Protein AF-A0A1X4I4S6-F1 (afdb_monomer)

Foldseek 3Di:
DAEADVVGKFFDDQFKKKKKWKFADDPPQFDKWKWKAFAFPVRHHPDPLRIDTDVNQARPQRQKGWPAKDADPNRMIMTMMMHNNNSPDPRGFKIWMKMFTPPAFCVSTHQTKMWMADPVRHTDYMYTDPPTDRHRMDTRWMWGDDPNTTMID

Mean predicted aligned error: 2.84 Å

Structure (mmCIF, N/CA/C/O backbone):
data_AF-A0A1X4I4S6-F1
#
_entry.id   AF-A0A1X4I4S6-F1
#
loop_
_atom_site.group_PDB
_atom_site.id
_atom_site.type_symbol
_atom_site.label_atom_id
_atom_site.label_alt_id
_atom_site.label_comp_id
_atom_site.label_asym_id
_atom_site.label_entity_id
_atom_site.label_seq_id
_atom_site.pdbx_PDB_ins_code
_atom_site.Cartn_x
_atom_site.Cartn_y
_atom_site.Cartn_z
_atom_site.occupancy
_atom_site.B_iso_or_equiv
_atom_site.auth_seq_id
_atom_site.auth_comp_id
_atom_site.auth_asym_id
_atom_site.auth_atom_id
_atom_site.pdbx_PDB_model_num
ATOM 1 N N . MET A 1 1 ? 14.823 -0.428 10.398 1.00 79.19 1 MET A N 1
ATOM 2 C CA . MET A 1 1 ? 13.892 -1.011 9.413 1.00 79.19 1 MET A CA 1
ATOM 3 C C . MET A 1 1 ? 13.875 -2.513 9.599 1.00 79.19 1 MET A C 1
ATOM 5 O O . MET A 1 1 ? 14.940 -3.115 9.535 1.00 79.19 1 MET A O 1
ATOM 9 N N . THR A 1 2 ? 12.714 -3.107 9.859 1.00 89.19 2 THR A N 1
ATOM 10 C CA . THR A 1 2 ? 12.593 -4.567 9.962 1.00 89.19 2 THR A CA 1
ATOM 11 C C . THR A 1 2 ? 12.361 -5.155 8.576 1.00 89.19 2 THR A C 1
ATOM 13 O O . THR A 1 2 ? 11.378 -4.798 7.932 1.00 89.19 2 THR A O 1
ATOM 16 N N . GLN A 1 3 ? 13.233 -6.054 8.118 1.00 91.50 3 GLN A N 1
ATOM 17 C CA . GLN A 1 3 ? 12.969 -6.829 6.906 1.00 91.50 3 GLN A CA 1
ATOM 18 C C . GLN A 1 3 ? 12.032 -7.985 7.233 1.00 91.50 3 GLN A C 1
ATOM 20 O O . GLN A 1 3 ? 12.300 -8.785 8.131 1.00 91.50 3 GLN A O 1
ATOM 25 N N . MET A 1 4 ? 10.920 -8.052 6.515 1.00 94.81 4 MET A N 1
ATOM 26 C CA . MET A 1 4 ? 9.934 -9.111 6.660 1.00 94.81 4 MET A CA 1
ATOM 27 C C . MET A 1 4 ? 10.223 -10.254 5.687 1.00 94.81 4 MET A C 1
ATOM 29 O O . MET A 1 4 ? 10.889 -10.087 4.668 1.00 94.81 4 MET A O 1
ATOM 33 N N . THR A 1 5 ? 9.704 -11.431 6.013 1.00 90.50 5 THR A N 1
ATOM 34 C CA . THR A 1 5 ? 9.629 -12.582 5.111 1.00 90.50 5 THR A CA 1
ATOM 35 C C . THR A 1 5 ? 8.172 -12.822 4.732 1.00 90.50 5 THR A C 1
ATOM 37 O O . THR A 1 5 ? 7.263 -12.359 5.425 1.00 90.50 5 THR A O 1
ATOM 40 N N . LYS A 1 6 ? 7.930 -13.555 3.641 1.00 88.00 6 LYS A N 1
ATOM 41 C CA . LYS A 1 6 ? 6.573 -13.855 3.169 1.00 88.00 6 LYS A CA 1
ATOM 42 C C . LYS A 1 6 ? 5.740 -14.499 4.286 1.00 88.00 6 LYS A C 1
ATOM 44 O O . LYS A 1 6 ? 6.139 -15.512 4.856 1.00 88.00 6 LYS A O 1
ATOM 49 N N . 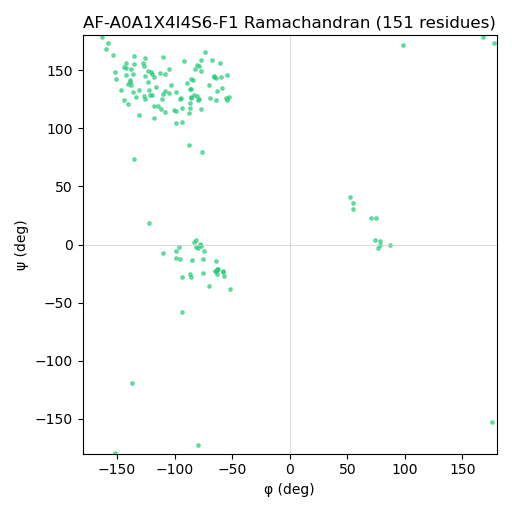GLY A 1 7 ? 4.587 -13.903 4.599 1.00 88.62 7 GLY A N 1
ATOM 50 C CA . GLY A 1 7 ? 3.700 -14.348 5.684 1.00 88.62 7 GLY A CA 1
ATOM 51 C C . GLY A 1 7 ? 4.145 -13.946 7.099 1.00 88.62 7 GLY A C 1
ATOM 52 O O . GLY A 1 7 ? 3.492 -14.324 8.078 1.00 88.62 7 GLY A O 1
ATOM 53 N N . GLY A 1 8 ? 5.235 -13.183 7.225 1.00 90.81 8 GLY A N 1
ATOM 54 C CA . GLY A 1 8 ? 5.689 -12.585 8.475 1.00 90.81 8 GLY A CA 1
ATOM 55 C C . GLY A 1 8 ? 4.650 -11.630 9.061 1.00 90.81 8 GLY A C 1
ATOM 56 O O . GLY A 1 8 ? 3.788 -11.116 8.368 1.00 90.81 8 GLY A O 1
ATOM 57 N N . ASN A 1 9 ? 4.696 -11.408 10.372 1.00 94.06 9 ASN A N 1
ATOM 58 C CA . ASN A 1 9 ? 3.762 -10.516 11.056 1.00 94.06 9 ASN A CA 1
ATOM 59 C C . ASN A 1 9 ? 4.539 -9.597 11.991 1.00 94.06 9 ASN A C 1
ATOM 61 O O . ASN A 1 9 ? 5.257 -10.085 12.864 1.00 94.06 9 ASN A O 1
ATOM 65 N N . LEU A 1 10 ? 4.330 -8.292 11.871 1.00 95.75 10 LEU A N 1
ATOM 66 C CA . LEU A 1 10 ? 5.042 -7.278 12.640 1.00 95.75 10 LEU A CA 1
ATOM 67 C C . LEU A 1 10 ? 4.038 -6.368 13.364 1.00 95.75 10 LEU A C 1
ATOM 69 O O . LEU A 1 10 ? 3.158 -5.812 12.711 1.00 95.75 10 LEU A O 1
ATOM 73 N N . PRO A 1 11 ? 4.115 -6.199 14.696 1.00 96.44 11 PRO A N 1
ATOM 74 C CA . PRO A 1 11 ? 3.384 -5.131 15.373 1.00 96.44 11 PRO A CA 1
ATOM 75 C C . PRO A 1 11 ? 3.799 -3.763 14.823 1.00 96.44 11 PRO A C 1
ATOM 77 O O . PRO A 1 11 ? 4.990 -3.497 14.679 1.00 96.44 11 PRO A O 1
ATOM 80 N N . VAL A 1 12 ? 2.829 -2.894 14.553 1.00 97.00 12 VAL A N 1
ATOM 81 C CA . VAL A 1 12 ? 3.080 -1.517 14.106 1.00 97.00 12 VAL A CA 1
ATOM 82 C C . VAL A 1 12 ? 2.399 -0.529 15.052 1.00 97.00 12 VAL A C 1
ATOM 84 O O . VAL A 1 12 ? 1.379 -0.871 15.661 1.00 97.00 12 VAL A O 1
ATOM 87 N N . PRO A 1 13 ? 2.951 0.683 15.228 1.00 95.38 13 PRO A N 1
ATOM 88 C CA . PRO A 1 13 ? 2.328 1.683 16.082 1.00 95.38 13 PRO A CA 1
ATOM 89 C C . PRO A 1 13 ? 0.963 2.106 15.526 1.00 95.38 13 PRO A C 1
ATOM 91 O O . PRO A 1 13 ? 0.782 2.247 14.318 1.00 95.38 13 PRO A O 1
ATOM 94 N N . ALA A 1 14 ? 0.006 2.347 16.423 1.00 96.06 14 ALA A N 1
ATOM 95 C CA . ALA A 1 14 ? -1.266 2.978 16.087 1.00 96.06 14 ALA A CA 1
ATOM 96 C C . ALA A 1 14 ? -1.037 4.487 15.908 1.00 96.06 14 ALA A C 1
ATOM 98 O O . ALA A 1 14 ? -1.235 5.268 16.833 1.00 96.06 14 ALA A O 1
ATOM 99 N N . THR A 1 15 ? -0.519 4.872 14.748 1.00 97.31 15 THR A N 1
ATOM 100 C CA . THR A 1 15 ? -0.198 6.253 14.369 1.00 97.31 15 THR A CA 1
ATOM 101 C C . THR A 1 15 ? -0.307 6.391 12.851 1.00 97.31 15 THR A C 1
ATOM 103 O O . THR A 1 15 ? -0.615 5.420 12.154 1.00 97.31 15 THR A O 1
ATOM 106 N N . ALA A 1 16 ? -0.040 7.586 12.341 1.00 98.31 16 ALA A N 1
ATOM 107 C CA . ALA A 1 16 ? 0.153 7.808 10.923 1.00 98.31 16 ALA A CA 1
ATOM 108 C C . ALA A 1 16 ? 1.374 7.054 10.386 1.00 98.31 16 ALA A C 1
ATOM 110 O O . ALA A 1 16 ? 2.467 7.137 10.943 1.00 98.31 16 ALA A O 1
ATOM 111 N N . LEU A 1 17 ? 1.188 6.356 9.273 1.00 98.62 17 LEU A N 1
ATOM 112 C CA . LEU A 1 17 ? 2.226 5.666 8.527 1.00 98.62 17 LEU A CA 1
ATOM 113 C C . LEU A 1 17 ? 2.196 6.120 7.072 1.00 98.62 17 LEU A C 1
ATOM 115 O O . LEU A 1 17 ? 1.133 6.344 6.490 1.00 98.62 17 LEU A O 1
ATOM 119 N N . GLN A 1 18 ? 3.380 6.203 6.480 1.00 98.56 18 GLN A N 1
ATOM 120 C CA . GLN A 1 18 ? 3.551 6.276 5.039 1.00 98.56 18 GLN A CA 1
ATOM 121 C C . GLN A 1 18 ? 3.903 4.887 4.523 1.00 98.56 18 GLN A C 1
ATOM 123 O O . GLN A 1 18 ? 4.783 4.214 5.064 1.00 98.56 18 GLN A O 1
ATOM 128 N N . VAL A 1 19 ? 3.202 4.455 3.483 1.00 98.62 19 VAL A N 1
ATOM 129 C CA . VAL A 1 19 ? 3.439 3.176 2.819 1.00 98.62 19 VAL A CA 1
ATOM 130 C C . VAL A 1 19 ? 3.805 3.458 1.377 1.00 98.62 19 VAL A C 1
ATOM 132 O O . VAL A 1 19 ? 3.093 4.194 0.706 1.00 98.62 19 VAL A O 1
ATOM 135 N N . ALA A 1 20 ? 4.904 2.891 0.903 1.00 98.25 20 ALA A N 1
ATOM 136 C CA . ALA A 1 20 ? 5.350 3.033 -0.473 1.00 98.25 20 ALA A CA 1
ATOM 137 C C . ALA A 1 20 ? 5.466 1.654 -1.113 1.00 98.25 20 ALA A C 1
ATOM 139 O O . ALA A 1 20 ? 6.090 0.769 -0.525 1.00 98.25 20 ALA A O 1
ATOM 140 N N . VAL A 1 21 ? 4.936 1.482 -2.321 1.00 98.38 21 VAL A N 1
ATOM 141 C CA . VAL A 1 21 ? 5.406 0.414 -3.213 1.00 98.38 21 VAL A CA 1
ATOM 142 C C . VAL A 1 21 ? 6.454 1.024 -4.124 1.00 98.38 21 VAL A C 1
ATOM 144 O O . VAL A 1 21 ? 6.207 2.051 -4.748 1.00 98.38 21 VAL A O 1
ATOM 147 N N . THR A 1 22 ? 7.635 0.418 -4.163 1.00 98.06 22 THR A N 1
ATOM 148 C CA . THR A 1 22 ? 8.792 0.897 -4.926 1.00 98.06 22 THR A CA 1
ATOM 149 C C . THR A 1 22 ? 9.217 -0.149 -5.942 1.00 98.06 22 THR A C 1
ATOM 151 O O . THR A 1 22 ? 9.116 -1.344 -5.663 1.00 98.06 22 THR A O 1
ATOM 154 N N . TRP A 1 23 ? 9.719 0.290 -7.091 1.00 98.00 23 TRP A N 1
ATOM 155 C CA . TRP A 1 23 ? 10.243 -0.587 -8.135 1.00 98.00 23 TRP A CA 1
ATOM 156 C C . TRP A 1 23 ? 11.295 0.132 -8.975 1.00 98.00 23 TRP A C 1
ATOM 158 O O . TRP A 1 23 ? 11.389 1.361 -8.981 1.00 98.00 23 TRP A O 1
ATOM 168 N N . ARG A 1 24 ? 12.101 -0.625 -9.720 1.00 97.62 24 ARG A N 1
ATOM 169 C CA . ARG A 1 24 ? 13.051 -0.043 -10.669 1.00 97.62 24 ARG A CA 1
ATOM 170 C C . ARG A 1 24 ? 12.355 0.194 -12.009 1.00 97.62 24 ARG A C 1
ATOM 172 O O . ARG A 1 24 ? 11.942 -0.751 -12.669 1.00 97.62 24 ARG A O 1
ATOM 179 N N . GLN A 1 25 ? 12.264 1.453 -12.432 1.00 95.56 25 GLN A N 1
ATOM 180 C CA . GLN A 1 25 ? 11.688 1.817 -13.730 1.00 95.56 25 GLN A CA 1
ATOM 181 C 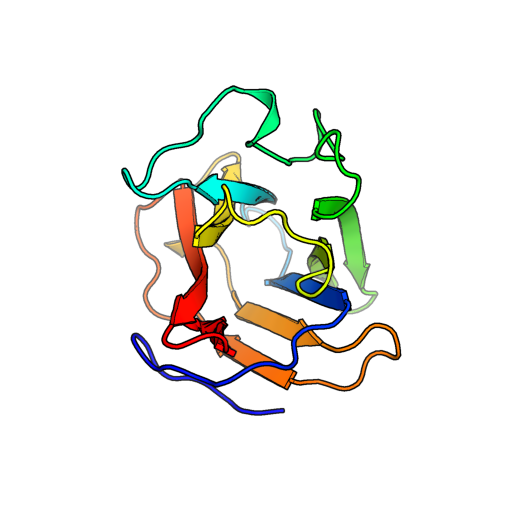C . GLN A 1 25 ? 12.689 1.622 -14.874 1.00 95.56 25 GLN A C 1
ATOM 183 O O . GLN A 1 25 ? 13.904 1.708 -14.687 1.00 95.56 25 GLN A O 1
ATOM 188 N N . GLY A 1 26 ? 12.179 1.411 -16.084 1.00 94.31 26 GLY A N 1
ATOM 189 C CA . GLY A 1 26 ? 12.987 1.290 -17.291 1.00 94.31 26 GLY A CA 1
ATOM 190 C C . GLY A 1 26 ? 12.132 0.995 -18.524 1.00 94.31 26 GLY A C 1
ATOM 191 O O . GLY A 1 26 ? 10.927 0.778 -18.397 1.00 94.31 26 GLY A O 1
ATOM 192 N N . PRO A 1 27 ? 12.730 0.985 -19.727 1.00 94.12 27 PRO A N 1
ATOM 193 C CA . PRO A 1 27 ? 12.014 0.641 -20.950 1.00 94.12 27 PRO A CA 1
ATOM 194 C C . PRO A 1 27 ? 11.342 -0.733 -20.843 1.00 94.12 27 PRO A C 1
ATOM 196 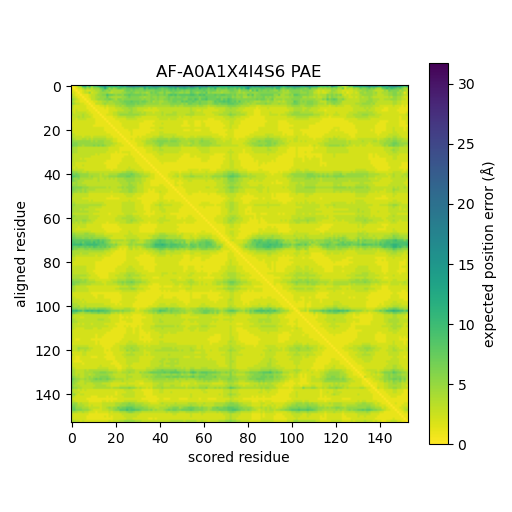O O . PRO A 1 27 ? 12.003 -1.721 -20.529 1.00 94.12 27 PRO A O 1
ATOM 199 N N . GLY A 1 28 ? 10.036 -0.789 -21.110 1.00 94.00 28 GLY A N 1
ATOM 200 C CA . GLY A 1 28 ? 9.254 -2.030 -21.070 1.00 94.00 28 GLY A CA 1
ATOM 201 C C . GLY A 1 28 ? 8.939 -2.563 -19.668 1.00 94.00 28 GLY A C 1
ATOM 202 O O . GLY A 1 28 ? 8.349 -3.636 -19.569 1.00 94.00 28 GLY A O 1
ATOM 203 N N . VAL A 1 29 ? 9.309 -1.844 -18.601 1.00 96.88 29 VAL A N 1
ATOM 204 C CA . VAL A 1 29 ? 8.863 -2.163 -17.240 1.00 96.88 29 VAL A CA 1
ATOM 205 C C . VAL A 1 29 ? 7.432 -1.642 -17.065 1.00 96.88 29 VAL A C 1
ATOM 207 O O . VAL A 1 29 ? 7.218 -0.450 -17.299 1.00 96.88 29 VAL A O 1
ATOM 210 N N . PRO A 1 30 ? 6.471 -2.492 -16.657 1.00 96.81 30 PRO A N 1
ATOM 211 C CA . PRO A 1 30 ? 5.107 -2.067 -16.356 1.00 96.81 30 PRO A CA 1
ATOM 212 C C . PRO A 1 30 ? 5.062 -0.945 -15.320 1.00 96.81 30 PRO A C 1
ATOM 214 O O . PRO A 1 30 ? 5.875 -0.909 -14.389 1.00 96.81 30 PRO A O 1
ATOM 217 N N . ASP A 1 31 ? 4.095 -0.046 -15.466 1.00 95.88 31 ASP A N 1
ATOM 218 C CA . ASP A 1 31 ? 3.820 0.932 -14.420 1.00 95.88 31 ASP A CA 1
ATOM 219 C C . ASP A 1 31 ? 3.041 0.269 -13.276 1.00 95.88 31 ASP A C 1
ATOM 221 O O . ASP A 1 31 ? 2.298 -0.684 -13.503 1.00 95.88 31 ASP A O 1
ATOM 225 N N . VAL A 1 32 ? 3.232 0.740 -12.044 1.00 97.75 32 VAL A N 1
ATOM 226 C CA . VAL A 1 32 ? 2.615 0.152 -10.844 1.00 97.75 32 VAL A CA 1
ATOM 227 C C . VAL A 1 32 ? 1.712 1.179 -10.179 1.00 97.75 32 VAL A C 1
ATOM 229 O O . VAL A 1 32 ? 2.193 2.228 -9.757 1.00 97.75 32 VAL A O 1
ATOM 232 N N . ASP A 1 33 ? 0.419 0.879 -10.071 1.00 98.00 33 ASP A N 1
ATOM 233 C CA . ASP A 1 33 ? -0.592 1.740 -9.446 1.00 98.00 33 ASP A CA 1
ATOM 234 C C . ASP A 1 33 ? -1.046 1.166 -8.110 1.00 98.00 33 ASP A C 1
ATOM 236 O O . ASP A 1 33 ? -1.674 0.106 -8.059 1.00 98.00 33 ASP A O 1
ATOM 240 N N . VAL A 1 34 ? -0.746 1.868 -7.019 1.00 98.50 34 VAL A N 1
ATOM 241 C CA . VAL A 1 34 ? -1.072 1.430 -5.662 1.00 98.50 34 VAL A CA 1
ATOM 242 C C . VAL A 1 34 ? -2.488 1.845 -5.283 1.00 98.50 34 VAL A C 1
ATOM 244 O O . VAL A 1 34 ? -2.966 2.941 -5.577 1.00 98.50 34 VAL A O 1
ATOM 247 N N . SER A 1 35 ? -3.156 0.958 -4.559 1.00 98.62 35 SER A N 1
ATOM 248 C CA . SER A 1 35 ? -4.461 1.177 -3.958 1.00 98.62 35 SER A CA 1
ATOM 249 C C . SER A 1 35 ? -4.494 0.662 -2.521 1.00 98.62 35 SER A C 1
ATOM 251 O O . SER A 1 35 ? -3.738 -0.231 -2.127 1.00 98.62 35 SER A O 1
ATOM 253 N N . ALA A 1 36 ? -5.397 1.229 -1.730 1.00 98.75 36 ALA A N 1
ATOM 254 C CA . ALA A 1 36 ? -5.760 0.728 -0.420 1.00 98.75 36 ALA A CA 1
ATOM 255 C C . ALA A 1 36 ? -7.224 0.287 -0.408 1.00 98.75 36 ALA A C 1
ATOM 257 O O . ALA A 1 36 ? -8.094 1.012 -0.888 1.00 98.75 36 ALA A O 1
ATOM 258 N N . LEU A 1 37 ? -7.496 -0.880 0.176 1.00 98.69 37 LEU A N 1
ATOM 259 C CA . LEU A 1 37 ? -8.852 -1.371 0.409 1.00 98.69 37 LEU A CA 1
ATOM 260 C C . LEU A 1 37 ? -9.109 -1.433 1.911 1.00 98.69 37 LEU A C 1
ATOM 262 O O . LEU A 1 37 ? -8.433 -2.172 2.630 1.00 98.69 37 LEU A O 1
ATOM 266 N N . LEU A 1 38 ? -10.097 -0.681 2.385 1.00 98.62 38 LEU A N 1
ATOM 267 C CA . LEU A 1 38 ? -10.549 -0.719 3.769 1.00 98.62 38 LEU A CA 1
ATOM 268 C C . LEU A 1 38 ? -11.615 -1.812 3.893 1.00 98.62 38 LEU A C 1
ATOM 270 O O . LEU A 1 38 ? -12.688 -1.733 3.303 1.00 98.62 38 LEU A O 1
ATOM 274 N N . LEU A 1 39 ? -11.306 -2.871 4.634 1.00 98.25 39 LEU A N 1
ATOM 275 C CA . LEU A 1 39 ? -12.159 -4.048 4.753 1.00 98.25 39 LEU A CA 1
ATOM 276 C C . LEU A 1 39 ? -12.801 -4.110 6.137 1.00 98.25 39 LEU A C 1
ATOM 278 O O . LEU A 1 39 ? -12.121 -4.010 7.163 1.00 98.25 39 LEU A O 1
ATOM 282 N N . GLY A 1 40 ? -14.113 -4.336 6.157 1.00 96.19 40 GLY A N 1
ATOM 283 C CA . GLY A 1 40 ? -14.838 -4.662 7.383 1.00 96.19 40 GLY A CA 1
ATOM 284 C C . GLY A 1 40 ? -14.677 -6.131 7.789 1.00 96.19 40 GLY A C 1
ATOM 285 O O . GLY A 1 40 ? -13.961 -6.908 7.150 1.00 96.19 40 GLY A O 1
ATOM 286 N N . ALA A 1 41 ? -15.428 -6.545 8.809 1.00 92.94 41 ALA A N 1
ATOM 287 C CA . ALA A 1 41 ? -15.374 -7.894 9.386 1.00 92.94 41 ALA A CA 1
ATOM 288 C C . ALA A 1 41 ? -15.652 -9.041 8.400 1.00 92.94 41 ALA A C 1
ATOM 290 O O . ALA A 1 41 ? -15.213 -10.172 8.609 1.00 92.94 41 ALA A O 1
ATOM 291 N N . THR A 1 42 ? -16.359 -8.767 7.303 1.00 94.31 42 THR A N 1
ATOM 292 C CA . THR A 1 42 ? -16.650 -9.752 6.250 1.00 94.31 42 THR A CA 1
ATOM 293 C C . THR A 1 42 ? -15.495 -9.943 5.262 1.00 94.31 42 THR A C 1
ATOM 295 O O . THR A 1 42 ? -15.613 -10.756 4.345 1.00 94.31 42 THR A O 1
ATOM 298 N N . GLY A 1 43 ? -14.391 -9.200 5.413 1.00 95.00 43 GLY A N 1
ATOM 299 C CA . GLY A 1 43 ? -13.271 -9.206 4.470 1.00 95.00 43 GLY A CA 1
ATOM 300 C C . GLY A 1 43 ? -13.598 -8.530 3.137 1.00 95.00 43 GLY A C 1
ATOM 301 O O . GLY A 1 43 ? -12.972 -8.838 2.127 1.00 95.00 43 GLY A O 1
ATOM 302 N N . ARG A 1 44 ? -14.599 -7.643 3.114 1.00 95.94 44 ARG A N 1
ATOM 303 C CA . ARG A 1 44 ? -15.028 -6.884 1.933 1.00 95.94 44 ARG A CA 1
ATOM 304 C C . ARG A 1 44 ? -15.050 -5.391 2.238 1.00 95.94 44 ARG A C 1
ATOM 306 O O . ARG A 1 44 ? -15.253 -4.998 3.389 1.00 95.94 44 ARG A O 1
ATOM 313 N N . VAL A 1 45 ? -14.883 -4.592 1.188 1.00 96.75 45 VAL A N 1
ATOM 314 C CA . VAL A 1 45 ? -15.214 -3.163 1.211 1.00 96.75 45 VAL A CA 1
ATOM 315 C C . VAL A 1 45 ? -16.702 -2.994 1.521 1.00 96.75 45 VAL A C 1
ATOM 317 O O . VAL A 1 45 ? -17.522 -3.826 1.119 1.00 96.75 45 VAL A O 1
ATOM 320 N N . ARG A 1 46 ? -17.059 -1.949 2.268 1.00 95.44 46 ARG A N 1
ATOM 321 C CA . ARG A 1 46 ? -18.454 -1.669 2.654 1.00 95.44 46 ARG A CA 1
ATOM 322 C C . ARG A 1 46 ? -19.174 -0.857 1.574 1.00 95.44 46 ARG A C 1
ATOM 324 O O . ARG A 1 46 ? -20.384 -0.987 1.415 1.00 95.44 46 ARG A O 1
ATOM 331 N N . SER A 1 47 ? -18.414 -0.062 0.826 1.00 95.69 47 SER A N 1
ATOM 332 C CA . SER A 1 47 ? -18.830 0.738 -0.329 1.00 95.69 47 SER A CA 1
ATOM 333 C C . SER A 1 47 ? -17.612 1.083 -1.186 1.00 95.69 47 SER A C 1
ATOM 335 O O . SER A 1 47 ? -16.479 0.950 -0.731 1.00 95.69 47 SER A O 1
ATOM 337 N N . ASP A 1 48 ? -17.829 1.595 -2.398 1.00 96.38 48 ASP A N 1
ATOM 338 C CA . ASP A 1 48 ? -16.744 2.015 -3.303 1.00 96.38 48 ASP A CA 1
ATOM 339 C C . ASP A 1 48 ? -15.832 3.091 -2.690 1.00 96.38 48 ASP A C 1
ATOM 341 O O . ASP A 1 48 ? -14.670 3.222 -3.061 1.00 96.38 48 ASP A O 1
ATOM 345 N N . THR A 1 49 ? -16.328 3.838 -1.700 1.00 96.06 49 THR A N 1
ATOM 346 C CA . THR A 1 49 ? -15.541 4.816 -0.935 1.00 96.06 49 THR A CA 1
ATOM 347 C C . THR A 1 49 ? -14.396 4.191 -0.135 1.00 96.06 49 THR A C 1
ATOM 349 O O . THR A 1 49 ? -13.420 4.880 0.139 1.00 96.06 49 THR A O 1
ATOM 352 N N . ASP A 1 50 ? -14.501 2.907 0.230 1.00 98.12 50 ASP A N 1
ATOM 353 C CA . ASP A 1 50 ? -13.464 2.146 0.947 1.00 98.12 50 ASP A CA 1
ATOM 354 C C . ASP A 1 50 ? -12.305 1.706 0.032 1.00 98.12 50 ASP A C 1
ATOM 356 O O . ASP A 1 50 ? -11.355 1.073 0.497 1.00 98.12 50 ASP A O 1
ATOM 360 N N . LEU A 1 51 ? -12.366 2.029 -1.261 1.00 98.38 51 LEU A N 1
ATOM 361 C CA . LEU A 1 51 ? -11.270 1.859 -2.205 1.00 98.38 51 LEU A CA 1
ATOM 362 C C . LEU A 1 51 ? -10.574 3.209 -2.427 1.00 98.38 51 LEU A C 1
ATOM 364 O O . LEU A 1 51 ? -11.159 4.142 -2.970 1.00 98.38 51 LEU A O 1
ATOM 368 N N . VAL A 1 52 ? -9.309 3.318 -2.029 1.00 98.75 52 VAL A N 1
ATOM 369 C CA . VAL A 1 52 ? -8.495 4.532 -2.190 1.00 98.75 52 VAL A CA 1
ATOM 370 C C . VAL A 1 52 ? -7.402 4.280 -3.217 1.00 98.75 52 VAL A C 1
ATOM 372 O O . VAL A 1 52 ? -6.632 3.336 -3.079 1.00 98.75 52 VAL A O 1
ATOM 375 N N . PHE A 1 53 ? -7.331 5.114 -4.248 1.00 98.38 53 PHE A N 1
ATOM 376 C CA . PHE A 1 53 ? -6.400 4.991 -5.377 1.00 98.38 53 PHE A CA 1
ATOM 377 C C . PHE A 1 53 ? -6.317 6.331 -6.119 1.00 98.38 53 PHE A C 1
ATOM 379 O O . PHE A 1 53 ? -7.011 7.274 -5.751 1.00 98.38 53 PHE A O 1
ATOM 386 N N . TYR A 1 54 ? -5.507 6.444 -7.170 1.00 97.12 54 TYR A N 1
ATOM 387 C CA . TYR A 1 54 ? -5.226 7.729 -7.829 1.00 97.12 54 TYR A CA 1
ATOM 388 C C . TYR A 1 54 ? -6.475 8.549 -8.246 1.00 97.12 54 TYR A C 1
ATOM 390 O O . TYR A 1 54 ? -6.481 9.768 -8.084 1.00 97.12 54 TYR A O 1
ATOM 398 N N . ASN A 1 55 ? -7.554 7.910 -8.724 1.00 97.12 55 ASN A N 1
ATOM 399 C CA . ASN A 1 55 ? -8.802 8.596 -9.115 1.00 97.12 55 ASN A CA 1
ATOM 400 C C . ASN A 1 55 ? -9.767 8.854 -7.945 1.00 97.12 55 ASN A C 1
ATOM 402 O O . ASN A 1 55 ? -10.712 9.629 -8.085 1.00 97.12 55 ASN A O 1
ATOM 406 N N . GLN A 1 56 ? -9.536 8.224 -6.795 1.00 98.06 56 GLN A N 1
ATOM 407 C CA . GLN A 1 56 ? -10.262 8.462 -5.551 1.00 98.06 56 GLN A CA 1
ATOM 408 C C . GLN A 1 56 ? -9.244 8.545 -4.405 1.00 98.06 56 GLN A C 1
ATO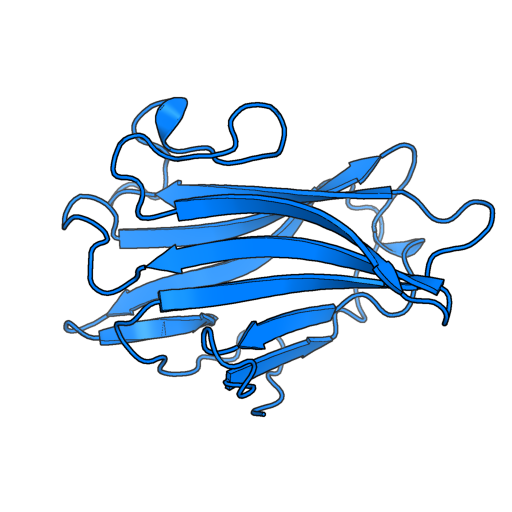M 410 O O . GLN A 1 56 ? -9.093 7.603 -3.622 1.00 98.06 56 GLN A O 1
ATOM 415 N N . PRO A 1 57 ? -8.481 9.651 -4.324 1.00 98.19 57 PRO A N 1
ATOM 416 C CA . PRO A 1 57 ? -7.231 9.686 -3.570 1.00 98.19 57 PRO A CA 1
ATOM 417 C C . PRO A 1 57 ? -7.419 9.812 -2.057 1.00 98.19 57 PRO A C 1
ATOM 419 O O . PRO A 1 57 ? -6.439 9.882 -1.322 1.00 98.19 57 PRO A O 1
ATOM 422 N N . ALA A 1 58 ? -8.650 9.863 -1.553 1.00 98.31 58 ALA A N 1
ATOM 423 C CA . ALA A 1 58 ? -8.910 9.948 -0.126 1.00 98.31 58 ALA A CA 1
ATOM 424 C C . ALA A 1 58 ? -10.188 9.202 0.247 1.00 98.31 58 ALA A C 1
ATOM 426 O O . ALA A 1 58 ? -11.237 9.400 -0.366 1.00 98.31 58 ALA A O 1
ATOM 427 N N . HIS A 1 59 ? -10.100 8.400 1.305 1.00 98.38 59 HIS A N 1
ATOM 428 C CA . HIS A 1 59 ? -11.276 7.894 1.997 1.00 98.38 59 HIS A CA 1
ATOM 429 C C . HIS A 1 59 ? -12.020 9.071 2.668 1.00 98.38 59 HIS A C 1
ATOM 431 O O . HIS A 1 59 ? -11.353 9.980 3.176 1.00 98.38 59 HIS A O 1
ATOM 437 N N . PRO A 1 60 ? -13.367 9.076 2.751 1.00 97.06 60 PRO A N 1
ATOM 438 C CA . PRO A 1 60 ? -14.129 10.184 3.340 1.00 97.06 60 PRO A CA 1
ATOM 439 C C . PRO A 1 60 ? -13.765 10.543 4.787 1.00 97.06 60 PRO A C 1
ATOM 441 O O . PRO A 1 60 ? -13.916 11.694 5.185 1.00 97.06 60 PRO A O 1
ATOM 444 N N . SER A 1 61 ? -13.266 9.588 5.581 1.00 96.31 61 SER A N 1
ATOM 445 C CA . SER A 1 61 ? -12.788 9.869 6.947 1.00 96.31 61 SER A CA 1
ATOM 446 C C . SER A 1 61 ? -11.429 10.581 6.992 1.00 96.31 61 SER A C 1
ATOM 448 O O . SER A 1 61 ? -11.016 11.040 8.053 1.00 96.31 61 SER A O 1
ATOM 450 N N . GLY A 1 62 ? -10.708 10.655 5.868 1.00 96.75 62 GLY A N 1
ATOM 451 C CA . GLY A 1 62 ? -9.366 11.232 5.767 1.00 96.75 62 GLY A CA 1
ATOM 452 C C . GLY A 1 62 ? -8.237 10.347 6.307 1.00 96.75 62 GLY A C 1
ATOM 453 O O . GLY A 1 62 ? -7.071 10.718 6.178 1.00 96.75 62 GLY A O 1
ATOM 454 N N . THR A 1 63 ? -8.553 9.179 6.876 1.00 97.50 63 THR A N 1
ATOM 455 C CA . THR A 1 63 ? -7.571 8.295 7.530 1.00 97.50 63 THR A CA 1
ATOM 456 C C . THR A 1 63 ? -6.702 7.530 6.544 1.00 97.50 63 THR A C 1
ATOM 458 O O . THR A 1 63 ? -5.583 7.167 6.885 1.00 97.50 63 THR A O 1
ATOM 461 N N . VAL A 1 64 ? -7.180 7.308 5.319 1.00 98.62 64 VAL A N 1
ATOM 462 C CA . VAL A 1 64 ? -6.419 6.662 4.247 1.00 98.62 64 VAL A CA 1
ATOM 463 C C . VAL A 1 64 ? -6.426 7.553 3.017 1.00 98.62 64 VAL A C 1
ATOM 465 O O . VAL A 1 64 ? -7.487 8.005 2.575 1.00 98.62 64 VAL A O 1
ATOM 468 N N . ARG A 1 65 ? -5.240 7.828 2.472 1.00 98.81 65 ARG A N 1
ATOM 469 C CA . ARG A 1 65 ? -5.058 8.683 1.295 1.00 98.81 65 ARG A CA 1
ATOM 470 C C . ARG A 1 65 ? -4.015 8.097 0.355 1.00 98.81 65 ARG A C 1
ATOM 472 O O . ARG A 1 65 ? -2.992 7.602 0.810 1.00 98.81 65 ARG A O 1
ATOM 479 N N . HIS A 1 66 ? -4.250 8.216 -0.942 1.00 98.75 66 HIS A N 1
ATOM 480 C CA . HIS A 1 66 ? -3.238 8.064 -1.979 1.00 98.75 66 HIS A CA 1
ATOM 481 C C . HIS A 1 66 ? -2.494 9.394 -2.117 1.00 98.75 66 HIS A C 1
ATOM 483 O O . HIS A 1 66 ? -3.115 10.457 -2.181 1.00 98.75 66 HIS A O 1
ATOM 489 N N . LEU A 1 67 ? -1.167 9.351 -2.060 1.00 98.38 67 LEU A N 1
ATOM 490 C CA . LEU A 1 67 ? -0.311 10.540 -2.074 1.00 98.38 67 LEU A CA 1
ATOM 491 C C . LEU A 1 67 ? 0.263 10.839 -3.463 1.00 98.38 67 LEU A C 1
ATOM 493 O O . LEU A 1 67 ? 0.878 11.889 -3.646 1.00 98.38 67 LEU A O 1
ATOM 497 N N . GLY A 1 68 ? 0.030 9.956 -4.431 1.00 97.69 68 GLY A N 1
ATOM 498 C CA . GLY A 1 68 ? 0.551 10.074 -5.782 1.00 97.69 68 GLY A CA 1
ATOM 499 C C . GLY A 1 68 ? 1.797 9.232 -6.013 1.00 97.69 68 GLY A C 1
ATOM 500 O O . GLY A 1 68 ? 2.390 8.683 -5.086 1.00 97.69 68 GLY A O 1
ATOM 501 N N . LYS A 1 69 ? 2.193 9.195 -7.284 1.00 96.50 69 LYS A N 1
ATOM 502 C CA . LYS A 1 69 ? 3.350 8.475 -7.807 1.00 96.50 69 LYS A CA 1
ATOM 503 C C . LYS A 1 69 ? 4.486 9.441 -8.126 1.00 96.50 69 LYS A C 1
ATOM 505 O O . LYS A 1 69 ? 4.254 10.596 -8.483 1.00 96.50 69 LYS A O 1
ATOM 510 N N . GLY A 1 70 ? 5.718 8.965 -8.031 1.00 95.62 70 GLY A N 1
ATOM 511 C CA . GLY A 1 70 ? 6.910 9.745 -8.325 1.00 95.62 70 GLY A CA 1
ATOM 512 C C . GLY A 1 70 ? 8.108 8.871 -8.664 1.00 95.62 70 GLY A C 1
ATOM 513 O O . GLY A 1 70 ? 8.068 7.646 -8.572 1.00 95.62 70 GLY A O 1
ATOM 514 N N . GLN A 1 71 ? 9.186 9.531 -9.073 1.00 93.94 71 GLN A N 1
ATOM 515 C CA . GLN A 1 71 ? 10.409 8.885 -9.526 1.00 93.94 71 GLN A CA 1
ATOM 516 C C . GLN A 1 71 ? 11.629 9.584 -8.920 1.00 93.94 71 GLN A C 1
ATOM 518 O O . GLN A 1 71 ? 11.753 10.809 -8.973 1.00 93.94 71 GLN A O 1
ATOM 523 N N . GLY A 1 72 ? 12.536 8.792 -8.353 1.00 88.06 72 GLY A N 1
ATOM 524 C CA . GLY A 1 72 ? 13.851 9.230 -7.902 1.00 88.06 72 GLY A CA 1
ATOM 525 C C . GLY A 1 72 ? 14.838 9.401 -9.060 1.00 88.06 72 GLY A C 1
ATOM 526 O O . GLY A 1 72 ? 14.690 8.813 -10.132 1.00 88.06 72 GLY A O 1
ATOM 527 N N . ALA A 1 73 ? 15.895 10.185 -8.838 1.00 84.25 73 ALA A N 1
ATOM 528 C CA . ALA A 1 73 ? 16.935 10.440 -9.844 1.00 84.25 73 ALA A CA 1
ATOM 529 C C . ALA A 1 73 ? 17.722 9.177 -10.259 1.00 84.25 73 ALA A C 1
ATOM 531 O O . ALA A 1 73 ? 18.311 9.134 -11.335 1.00 84.25 73 ALA A O 1
ATOM 532 N N . ASP A 1 74 ? 17.712 8.140 -9.423 1.00 91.62 74 ASP A N 1
ATOM 533 C CA . ASP A 1 74 ? 18.279 6.814 -9.688 1.00 91.62 74 ASP A CA 1
ATOM 534 C C . ASP A 1 74 ? 17.366 5.926 -10.561 1.00 91.62 74 ASP A C 1
ATOM 536 O O . ASP A 1 74 ? 17.737 4.809 -10.931 1.00 91.62 74 ASP A O 1
ATOM 540 N N . GLY A 1 75 ? 16.178 6.429 -10.910 1.00 92.56 75 GLY A N 1
ATOM 541 C CA . GLY A 1 75 ? 15.144 5.720 -11.651 1.00 92.56 75 GLY A CA 1
ATOM 542 C C . GLY A 1 75 ? 14.391 4.678 -10.820 1.00 92.56 75 GLY A C 1
ATOM 543 O O . GLY A 1 75 ? 13.816 3.740 -11.383 1.00 92.56 75 GLY A O 1
ATOM 544 N N . THR A 1 76 ? 14.394 4.830 -9.497 1.00 96.94 76 THR A N 1
ATOM 545 C CA . THR A 1 76 ? 13.454 4.143 -8.612 1.00 96.94 76 THR A CA 1
ATOM 546 C C . THR A 1 76 ? 12.102 4.852 -8.683 1.00 96.94 76 THR A C 1
ATOM 548 O O . THR A 1 76 ? 11.991 6.025 -8.326 1.00 96.94 76 THR A O 1
ATOM 551 N N . GLY A 1 77 ? 11.079 4.149 -9.162 1.00 97.62 77 GLY A N 1
ATOM 552 C CA . GLY A 1 77 ? 9.688 4.584 -9.091 1.00 97.62 77 GLY A CA 1
ATOM 553 C C . GLY A 1 77 ? 9.090 4.247 -7.729 1.00 97.62 77 GLY A C 1
ATOM 554 O O . GLY A 1 77 ? 9.513 3.285 -7.077 1.00 97.62 77 GLY A O 1
ATOM 555 N N . ALA A 1 78 ? 8.121 5.043 -7.295 1.00 98.12 78 ALA A N 1
ATOM 556 C CA . ALA A 1 78 ? 7.356 4.771 -6.093 1.00 98.12 78 ALA A CA 1
ATOM 557 C C . ALA A 1 78 ? 5.950 5.369 -6.168 1.00 98.12 78 ALA A C 1
ATOM 559 O O . ALA A 1 78 ? 5.746 6.423 -6.769 1.00 98.12 78 ALA A O 1
ATOM 560 N N . ASP A 1 79 ? 4.999 4.697 -5.528 1.00 98.56 79 ASP A N 1
ATOM 561 C CA . ASP A 1 79 ? 3.633 5.175 -5.341 1.00 98.56 79 ASP A CA 1
ATOM 562 C C . ASP A 1 79 ? 3.242 5.021 -3.867 1.00 98.56 79 ASP A C 1
ATOM 564 O O . ASP A 1 79 ? 3.540 3.998 -3.234 1.00 98.56 79 ASP A O 1
ATOM 568 N N . TRP A 1 80 ? 2.661 6.077 -3.298 1.00 98.62 80 TRP A N 1
ATOM 569 C CA . TRP A 1 80 ? 2.569 6.255 -1.851 1.00 98.62 80 TRP A CA 1
ATOM 570 C C . TRP A 1 80 ? 1.135 6.309 -1.339 1.00 98.62 80 TRP A C 1
ATOM 572 O O . TRP A 1 80 ? 0.244 6.930 -1.916 1.00 98.62 80 TRP A O 1
ATOM 582 N N . LEU A 1 81 ? 0.951 5.745 -0.151 1.00 98.88 81 LEU A N 1
ATOM 583 C CA . LEU A 1 81 ? -0.248 5.849 0.660 1.00 98.88 81 LEU A CA 1
ATOM 584 C C . LEU A 1 81 ? 0.084 6.476 2.019 1.00 98.88 81 LEU A C 1
ATOM 586 O O . LEU A 1 81 ? 1.154 6.258 2.589 1.00 98.88 81 LEU A O 1
ATOM 590 N N . TRP A 1 82 ? -0.876 7.207 2.570 1.00 98.75 82 TRP A N 1
ATOM 591 C CA . TRP A 1 82 ? -0.911 7.657 3.958 1.00 98.75 82 TRP A CA 1
ATOM 592 C C . TRP A 1 82 ? -2.009 6.918 4.709 1.00 98.75 82 TRP A C 1
ATOM 594 O O . TRP A 1 82 ? -3.147 6.894 4.239 1.00 98.75 82 TRP A O 1
ATOM 604 N N . LEU A 1 83 ? -1.685 6.345 5.869 1.00 98.56 83 LEU A N 1
ATOM 605 C CA . LEU A 1 83 ? -2.619 5.614 6.724 1.00 98.56 83 LEU A CA 1
ATOM 606 C C . LEU A 1 83 ? -2.505 6.108 8.174 1.00 98.56 83 LEU A C 1
ATOM 608 O O . LEU A 1 83 ? -1.516 5.825 8.840 1.00 98.56 83 LEU A O 1
ATOM 612 N N . ASP A 1 84 ? -3.523 6.789 8.694 1.00 98.44 84 ASP A N 1
ATOM 613 C CA . ASP A 1 84 ? -3.657 7.113 10.118 1.00 98.44 84 ASP A CA 1
ATOM 614 C C . ASP A 1 84 ? -4.372 5.987 10.868 1.00 98.44 84 ASP A C 1
ATOM 616 O O . ASP A 1 84 ? -5.589 6.004 11.068 1.00 98.44 84 ASP A O 1
ATOM 620 N N . LEU A 1 85 ? -3.596 4.989 11.297 1.00 97.81 85 LEU A N 1
ATOM 621 C CA . LEU A 1 85 ? -4.120 3.803 11.975 1.00 97.81 85 LEU A CA 1
ATOM 622 C C . LEU A 1 85 ? -4.759 4.112 13.339 1.00 97.81 85 LEU A C 1
ATOM 624 O O . LEU A 1 85 ? -5.576 3.320 13.822 1.00 97.81 85 LEU A O 1
ATOM 628 N N . ALA A 1 86 ? -4.398 5.232 13.974 1.00 96.88 86 ALA A N 1
ATOM 629 C CA . ALA A 1 86 ? -5.013 5.655 15.231 1.00 96.88 86 ALA A CA 1
ATOM 630 C C . ALA A 1 86 ? -6.460 6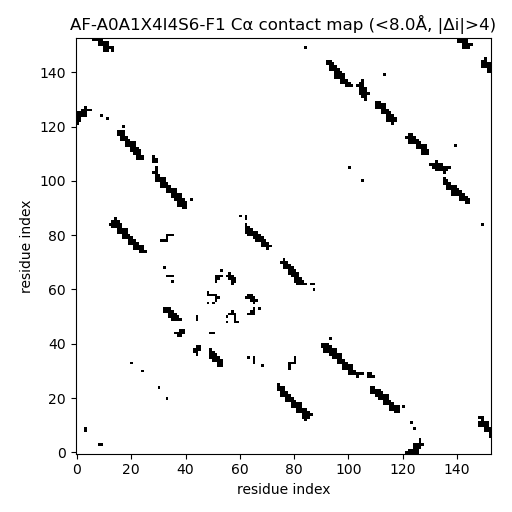.113 15.015 1.00 96.88 86 ALA A C 1
ATOM 632 O O . ALA A 1 86 ? -7.318 5.864 15.861 1.00 96.88 86 ALA A O 1
ATOM 633 N N . ALA A 1 87 ? -6.722 6.748 13.871 1.00 97.12 87 ALA A N 1
ATOM 634 C CA . ALA A 1 87 ? -8.009 7.339 13.538 1.00 97.12 87 ALA A CA 1
ATOM 635 C C . ALA A 1 87 ? -8.927 6.430 12.702 1.00 97.12 87 ALA A C 1
ATOM 637 O O . ALA A 1 87 ? -10.112 6.736 12.576 1.00 97.12 87 ALA A O 1
ATOM 638 N N . VAL A 1 88 ? -8.423 5.316 12.145 1.00 96.81 88 VAL A N 1
ATOM 639 C CA . VAL A 1 88 ? -9.258 4.333 11.426 1.00 96.81 88 VAL A CA 1
ATOM 640 C C . VAL A 1 88 ? -10.434 3.896 12.307 1.00 96.81 88 VAL A C 1
ATOM 642 O O . VAL A 1 88 ? -10.261 3.454 13.444 1.00 96.81 88 VAL A O 1
ATOM 645 N N . GLU A 1 89 ? -11.652 3.996 11.790 1.00 95.19 89 GLU A N 1
ATOM 646 C CA . GLU A 1 89 ? -12.859 3.720 12.555 1.00 95.19 89 GLU A CA 1
ATOM 647 C C . GLU A 1 89 ? -13.000 2.228 12.935 1.00 95.19 89 GLU A C 1
ATOM 649 O O . GLU A 1 89 ? -12.414 1.353 12.294 1.00 95.19 89 GLU A O 1
ATOM 654 N N . PRO A 1 90 ? -13.794 1.881 13.964 1.00 92.25 90 PRO A N 1
ATOM 655 C CA . PRO A 1 90 ? -13.987 0.487 14.381 1.00 92.25 90 PRO A CA 1
ATOM 656 C C . PRO A 1 90 ? -14.622 -0.426 13.325 1.00 92.25 90 PRO A C 1
ATOM 658 O O . PRO A 1 90 ? -14.490 -1.638 13.420 1.00 92.25 90 PRO A O 1
ATOM 661 N N . GLY A 1 91 ? -15.320 0.136 12.332 1.00 93.56 91 GLY A N 1
ATOM 662 C CA . GLY A 1 91 ? -15.935 -0.637 11.248 1.00 93.56 91 GLY A CA 1
ATOM 663 C C . GLY A 1 91 ? -14.946 -1.164 10.200 1.00 93.56 91 GLY A C 1
ATOM 664 O O . GLY A 1 91 ? -15.372 -1.889 9.303 1.00 93.56 91 GLY A O 1
ATOM 665 N N . VAL A 1 92 ? -13.667 -0.788 10.297 1.00 96.81 92 VAL A N 1
ATOM 666 C CA . VAL A 1 92 ? -12.575 -1.257 9.439 1.00 96.81 92 VAL A CA 1
ATOM 667 C C . VAL A 1 92 ? -11.638 -2.118 10.278 1.00 96.81 92 VAL A C 1
ATOM 669 O O . VAL A 1 92 ? -10.988 -1.645 11.216 1.00 96.81 92 VAL A O 1
ATOM 672 N N . ASP A 1 93 ? -11.556 -3.392 9.913 1.00 95.50 93 ASP A N 1
ATOM 673 C CA . ASP A 1 93 ? -10.707 -4.371 10.588 1.00 95.50 93 ASP A CA 1
ATOM 674 C C . ASP A 1 93 ? -9.340 -4.487 9.923 1.00 95.50 93 ASP A C 1
ATOM 676 O O . ASP A 1 93 ? -8.355 -4.845 10.584 1.00 95.50 93 ASP A O 1
ATOM 680 N N . ARG A 1 94 ? -9.285 -4.208 8.612 1.00 97.94 94 ARG A N 1
ATOM 681 C CA . ARG A 1 94 ? -8.068 -4.305 7.809 1.00 97.94 94 ARG A CA 1
ATOM 682 C C . ARG A 1 94 ? -7.971 -3.192 6.778 1.00 97.94 94 ARG A C 1
ATOM 684 O O . ARG A 1 94 ? -8.974 -2.807 6.191 1.00 97.94 94 ARG A O 1
ATOM 691 N N . VAL A 1 95 ? -6.752 -2.740 6.514 1.00 98.56 95 VAL A N 1
ATOM 692 C CA . VAL A 1 95 ? -6.410 -1.905 5.361 1.00 98.56 95 VAL A CA 1
ATOM 693 C C . VAL A 1 95 ? -5.415 -2.689 4.517 1.00 98.56 95 VAL A C 1
ATOM 695 O O . VAL A 1 95 ? -4.277 -2.907 4.931 1.00 98.56 95 VAL A O 1
ATOM 698 N N . VAL A 1 96 ? -5.863 -3.163 3.360 1.00 98.69 96 VAL A N 1
ATOM 699 C CA . VAL A 1 96 ? -5.048 -3.934 2.417 1.00 98.69 96 VAL A CA 1
ATOM 700 C C . VAL A 1 96 ? -4.317 -2.975 1.495 1.00 98.69 96 VAL A C 1
ATOM 702 O O . VAL A 1 96 ? -4.937 -2.067 0.956 1.00 98.69 96 VAL A O 1
ATOM 705 N N . VAL A 1 97 ? -3.023 -3.205 1.293 1.00 98.62 97 VAL A N 1
ATOM 706 C CA . VAL A 1 97 ? -2.200 -2.516 0.299 1.00 98.62 97 VAL A CA 1
ATOM 707 C C . VAL A 1 97 ? -2.097 -3.424 -0.916 1.00 98.62 97 VAL A C 1
ATOM 709 O O . VAL A 1 97 ? -1.537 -4.521 -0.841 1.00 98.62 97 VAL A O 1
ATOM 712 N N . ALA A 1 98 ? -2.650 -2.975 -2.033 1.00 98.25 98 ALA A N 1
ATOM 713 C CA . ALA A 1 98 ? -2.614 -3.689 -3.297 1.00 98.25 98 ALA A CA 1
ATOM 714 C C . ALA A 1 98 ? -2.042 -2.788 -4.388 1.00 98.25 98 ALA A C 1
ATOM 716 O O . ALA A 1 98 ? -2.049 -1.568 -4.257 1.00 98.25 98 ALA A O 1
ATOM 717 N N . ALA A 1 99 ? -1.570 -3.376 -5.477 1.00 98.00 99 ALA A N 1
ATOM 718 C CA . ALA A 1 99 ? -1.271 -2.614 -6.678 1.00 98.00 99 ALA A CA 1
ATOM 719 C C . ALA A 1 99 ? -1.652 -3.394 -7.932 1.00 98.00 99 ALA A C 1
ATOM 721 O O . ALA A 1 99 ? -1.696 -4.627 -7.909 1.00 98.00 99 ALA A O 1
ATOM 722 N N . SER A 1 100 ? -1.898 -2.674 -9.019 1.00 97.88 100 SER A N 1
ATOM 723 C CA . SER A 1 100 ? -2.008 -3.229 -10.368 1.00 97.88 100 SER A CA 1
ATOM 724 C C . SER A 1 100 ? -0.801 -2.843 -11.211 1.00 97.88 100 SER A C 1
ATOM 726 O O . SER A 1 100 ? -0.249 -1.759 -11.037 1.00 97.88 100 SER A O 1
ATOM 728 N N . ALA A 1 101 ? -0.402 -3.733 -12.115 1.00 97.38 101 ALA A N 1
ATOM 729 C CA . ALA A 1 101 ? 0.585 -3.460 -13.146 1.00 97.38 101 ALA A CA 1
ATOM 730 C C . ALA A 1 101 ? -0.137 -3.068 -14.443 1.00 97.38 101 ALA A C 1
ATOM 732 O O . ALA A 1 101 ? -0.978 -3.829 -14.929 1.00 97.38 101 ALA A O 1
ATOM 733 N N . ASP A 1 102 ? 0.190 -1.906 -15.007 1.00 93.69 102 ASP A N 1
ATOM 734 C CA . ASP A 1 102 ? -0.341 -1.474 -16.301 1.00 93.69 102 ASP A CA 1
ATOM 735 C C . ASP A 1 102 ? 0.549 -1.958 -17.454 1.00 93.69 102 ASP A C 1
ATOM 737 O O . ASP A 1 102 ? 1.779 -1.925 -17.380 1.00 93.69 102 ASP A O 1
ATOM 741 N N . ALA A 1 103 ? -0.086 -2.417 -18.534 1.00 89.81 103 ALA A N 1
ATOM 742 C CA . ALA A 1 103 ? 0.565 -2.938 -19.737 1.00 89.81 103 ALA A CA 1
ATOM 743 C C . ALA A 1 103 ? 1.574 -4.095 -19.511 1.00 89.81 103 ALA A C 1
ATOM 745 O O . ALA A 1 103 ? 2.510 -4.269 -20.296 1.00 89.81 103 ALA A O 1
ATOM 746 N N . GLY A 1 104 ? 1.374 -4.932 -18.484 1.00 95.25 104 GLY A N 1
ATOM 747 C CA . GLY A 1 104 ? 2.187 -6.131 -18.253 1.00 95.25 104 GLY A CA 1
ATOM 748 C C . GLY A 1 104 ? 1.851 -6.877 -16.962 1.00 95.25 104 GLY A C 1
ATOM 749 O O . GLY A 1 104 ? 0.719 -6.849 -16.489 1.00 95.25 104 GLY A O 1
ATOM 750 N N . THR A 1 105 ? 2.839 -7.580 -16.411 1.00 97.62 105 THR A N 1
ATOM 751 C CA . THR A 1 105 ? 2.714 -8.410 -15.198 1.00 97.62 105 THR A CA 1
ATOM 752 C C . THR A 1 105 ? 3.777 -8.046 -14.167 1.00 97.62 105 THR A C 1
ATOM 754 O O . THR A 1 105 ? 4.853 -7.557 -14.520 1.00 97.62 105 THR A O 1
ATOM 757 N N . PHE A 1 106 ? 3.522 -8.326 -12.887 1.00 97.38 106 PHE A N 1
ATOM 758 C CA . PHE A 1 106 ? 4.482 -8.036 -11.818 1.00 97.38 106 PHE A CA 1
ATOM 759 C C . PHE A 1 106 ? 5.794 -8.825 -11.935 1.00 97.38 106 PHE A C 1
ATOM 761 O O . PHE A 1 106 ? 6.823 -8.342 -11.474 1.00 97.38 106 PHE A O 1
ATOM 768 N N . GLY A 1 107 ? 5.816 -9.972 -12.621 1.00 96.75 107 GLY A N 1
ATOM 769 C CA . GLY A 1 107 ? 7.053 -10.698 -12.931 1.00 96.75 107 GLY A CA 1
ATOM 770 C C . GLY A 1 107 ? 8.020 -9.933 -13.848 1.00 96.75 107 GLY A C 1
ATOM 771 O O . GLY A 1 107 ? 9.189 -10.296 -13.950 1.00 96.75 107 GLY A O 1
ATOM 772 N N . GLN A 1 108 ? 7.560 -8.860 -14.499 1.00 96.94 108 GLN A N 1
ATOM 773 C CA . GLN A 1 108 ? 8.386 -7.957 -15.309 1.00 96.94 108 GLN A CA 1
ATOM 774 C C . GLN A 1 108 ? 8.843 -6.714 -14.534 1.00 96.94 108 GLN A C 1
ATOM 776 O O . GLN A 1 108 ? 9.552 -5.885 -15.102 1.00 96.94 108 GLN A O 1
ATOM 781 N N . VAL A 1 109 ? 8.433 -6.558 -13.269 1.00 97.56 109 VAL A N 1
ATOM 782 C CA . VAL A 1 109 ? 8.714 -5.380 -12.440 1.00 97.56 109 VAL A CA 1
ATOM 783 C C . VAL A 1 109 ? 9.906 -5.673 -11.516 1.00 97.56 109 VAL A C 1
ATOM 785 O O . VAL A 1 109 ? 9.765 -6.395 -10.529 1.00 97.56 109 VAL A O 1
ATOM 788 N N . PRO A 1 110 ? 11.105 -5.137 -11.807 1.00 96.75 110 PRO A N 1
ATOM 789 C CA . PRO A 1 110 ? 12.295 -5.427 -11.024 1.00 96.75 110 PRO A CA 1
ATOM 790 C C . PRO A 1 110 ? 12.334 -4.631 -9.720 1.00 96.75 110 PRO A C 1
ATOM 792 O O . PRO A 1 110 ? 11.824 -3.513 -9.625 1.00 96.75 110 PRO A O 1
ATOM 795 N N . SER A 1 111 ? 13.031 -5.190 -8.727 1.00 96.50 111 SER A N 1
ATOM 796 C CA . SER A 1 111 ? 13.271 -4.544 -7.426 1.00 96.50 111 SER A CA 1
ATOM 797 C C . SER A 1 111 ? 11.983 -4.099 -6.722 1.00 96.50 111 SER A C 1
ATOM 799 O O . SER A 1 111 ? 11.961 -3.054 -6.075 1.00 96.50 111 SER A O 1
ATOM 801 N N . LEU A 1 112 ? 10.922 -4.891 -6.877 1.00 97.31 112 LEU A N 1
ATOM 802 C CA . LEU A 1 112 ? 9.618 -4.637 -6.291 1.00 97.31 112 LEU A CA 1
ATOM 803 C C . LEU A 1 112 ? 9.665 -4.817 -4.765 1.00 97.31 112 LEU A C 1
ATOM 805 O O . LEU A 1 112 ? 10.091 -5.856 -4.262 1.00 97.31 112 LEU A O 1
ATOM 809 N N . ASP A 1 113 ? 9.240 -3.801 -4.022 1.00 97.62 113 ASP A N 1
ATOM 810 C CA . ASP A 1 113 ? 9.331 -3.772 -2.558 1.00 97.62 113 ASP A CA 1
ATOM 811 C C . ASP A 1 113 ? 8.197 -2.921 -1.973 1.00 97.62 113 ASP A C 1
ATOM 813 O O . ASP A 1 113 ? 7.834 -1.891 -2.544 1.00 97.62 113 ASP A O 1
ATOM 817 N N . VAL A 1 114 ? 7.637 -3.344 -0.838 1.00 97.88 114 VAL A N 1
ATOM 818 C CA . VAL A 1 114 ? 6.727 -2.523 -0.027 1.00 97.88 114 VAL A CA 1
ATOM 819 C C . VAL A 1 114 ? 7.459 -2.031 1.213 1.00 97.88 114 VAL A C 1
ATOM 821 O O . VAL A 1 114 ? 8.076 -2.814 1.935 1.00 97.88 114 VAL A O 1
ATOM 824 N N . ARG A 1 115 ? 7.370 -0.728 1.481 1.00 98.06 115 ARG A N 1
ATOM 825 C CA . ARG A 1 115 ? 8.024 -0.052 2.607 1.00 98.06 115 ARG A CA 1
ATOM 826 C C . ARG A 1 115 ? 7.005 0.655 3.466 1.00 98.06 115 ARG A C 1
ATOM 828 O O . ARG A 1 115 ? 6.107 1.308 2.953 1.00 98.06 115 ARG A O 1
ATOM 835 N N . VAL A 1 116 ? 7.197 0.571 4.773 1.00 98.50 116 VAL A N 1
ATOM 836 C CA . VAL A 1 116 ? 6.391 1.260 5.778 1.00 98.50 116 VAL A CA 1
ATOM 837 C C . VAL A 1 116 ? 7.315 2.142 6.603 1.00 98.50 116 VAL A C 1
ATOM 839 O O . VAL A 1 116 ? 8.318 1.661 7.139 1.00 98.50 116 VAL A O 1
ATOM 842 N N . SER A 1 117 ? 6.974 3.416 6.741 1.00 98.50 117 SER A N 1
ATOM 843 C CA . SER A 1 117 ? 7.704 4.391 7.550 1.00 98.50 117 SER A CA 1
ATOM 844 C C . SER A 1 117 ? 6.761 5.247 8.386 1.00 98.50 117 SER A C 1
ATOM 846 O O . SER A 1 117 ? 5.559 5.329 8.129 1.00 98.50 117 SER A O 1
ATOM 848 N N . LEU A 1 118 ? 7.320 5.897 9.399 1.00 98.31 118 LEU A N 1
ATOM 849 C CA . LEU A 1 118 ? 6.667 6.999 10.093 1.00 98.31 118 LEU A CA 1
ATOM 850 C C . LEU A 1 118 ? 6.671 8.264 9.206 1.00 98.31 118 LEU A C 1
ATOM 852 O O . LEU A 1 118 ? 7.405 8.309 8.213 1.00 98.31 118 LEU A O 1
ATOM 856 N N . PRO A 1 119 ? 5.869 9.297 9.538 1.00 96.88 119 PRO A N 1
ATOM 857 C CA . PRO A 1 119 ? 5.764 10.522 8.740 1.00 96.88 119 PRO A CA 1
ATOM 858 C C . PRO A 1 119 ? 7.062 11.329 8.640 1.00 96.88 119 PRO A C 1
ATOM 860 O O . PRO A 1 119 ? 7.226 12.121 7.719 1.00 96.88 119 PRO A O 1
ATOM 863 N N . ASP A 1 120 ? 7.976 11.139 9.589 1.00 96.25 120 ASP A N 1
ATOM 864 C CA . ASP A 1 120 ? 9.317 11.728 9.592 1.00 96.25 120 ASP A CA 1
ATOM 865 C C . ASP A 1 120 ? 10.328 10.930 8.744 1.00 96.25 120 ASP A C 1
ATOM 867 O O . ASP A 1 120 ? 11.507 11.280 8.681 1.00 96.25 120 ASP A O 1
ATOM 871 N N . GLY A 1 121 ? 9.877 9.857 8.087 1.00 95.94 121 GLY A N 1
ATOM 872 C CA . GLY A 1 121 ? 10.694 8.975 7.261 1.00 95.94 121 GLY A CA 1
ATOM 873 C C . GLY A 1 121 ? 11.381 7.844 8.027 1.00 95.94 121 GLY A C 1
ATOM 874 O O . GLY A 1 121 ? 12.059 7.025 7.401 1.00 95.94 121 GLY A O 1
ATOM 875 N N . GLN A 1 122 ? 11.215 7.733 9.352 1.00 97.44 122 GLN A N 1
ATOM 876 C CA . GLN A 1 122 ? 11.829 6.642 10.107 1.00 97.44 122 GLN A CA 1
ATOM 877 C C . GLN A 1 122 ? 11.256 5.283 9.652 1.00 97.44 122 GLN A C 1
ATOM 879 O O . GLN A 1 122 ? 10.042 5.066 9.709 1.00 97.44 122 GLN A O 1
ATOM 884 N N . PRO A 1 123 ? 12.097 4.326 9.220 1.00 96.94 123 PRO A N 1
ATOM 885 C CA . PRO A 1 123 ? 11.604 3.110 8.589 1.00 96.94 123 PRO A CA 1
ATOM 886 C C . PRO A 1 123 ? 11.132 2.071 9.615 1.00 96.94 123 PRO A C 1
ATOM 888 O O . PRO A 1 123 ? 11.891 1.653 10.497 1.00 96.94 123 PRO A O 1
ATOM 891 N N . VAL A 1 124 ? 9.907 1.582 9.428 1.00 97.00 124 VAL A N 1
ATOM 892 C CA . VAL A 1 124 ? 9.242 0.579 10.272 1.00 97.00 124 VAL A CA 1
ATOM 893 C C . VAL A 1 124 ? 9.475 -0.824 9.711 1.00 97.00 124 VAL A C 1
ATOM 895 O O . VAL A 1 124 ? 10.080 -1.668 10.379 1.00 97.00 124 VAL A O 1
ATOM 898 N N . ALA A 1 125 ? 9.066 -1.057 8.464 1.00 96.44 125 ALA A N 1
ATOM 899 C CA . ALA A 1 125 ? 9.091 -2.370 7.826 1.00 96.44 125 ALA A CA 1
ATOM 900 C C . ALA A 1 125 ? 9.438 -2.269 6.343 1.00 96.44 125 ALA A C 1
ATOM 902 O O . ALA A 1 125 ? 9.132 -1.264 5.703 1.00 96.44 125 ALA A O 1
ATOM 903 N N . SER A 1 126 ? 10.026 -3.325 5.795 1.00 96.81 126 SER A N 1
ATOM 904 C CA . SER A 1 126 ? 10.079 -3.528 4.352 1.00 96.81 126 SER A CA 1
ATOM 905 C C . SER A 1 126 ? 9.916 -4.999 3.999 1.00 96.81 126 SER A C 1
ATOM 907 O O . SER A 1 126 ? 10.300 -5.882 4.773 1.00 96.81 126 SER A O 1
ATOM 909 N N . PHE A 1 127 ? 9.377 -5.263 2.817 1.00 96.38 127 PHE A N 1
ATOM 910 C CA . PHE A 1 127 ? 9.287 -6.600 2.255 1.00 96.38 127 PHE A CA 1
ATOM 911 C C . PHE A 1 127 ? 9.581 -6.539 0.760 1.00 96.38 127 PHE A C 1
ATOM 913 O O . PHE A 1 127 ? 8.869 -5.859 0.024 1.00 96.38 127 PHE A O 1
ATOM 920 N N . ALA A 1 128 ? 10.614 -7.268 0.337 1.00 96.44 128 ALA A N 1
ATOM 921 C CA . ALA A 1 128 ? 10.977 -7.402 -1.065 1.00 96.44 128 ALA A CA 1
ATOM 922 C C . ALA A 1 128 ? 10.164 -8.536 -1.696 1.00 96.44 128 ALA A C 1
ATOM 924 O O . ALA A 1 128 ? 10.174 -9.668 -1.203 1.00 96.44 128 ALA A O 1
ATOM 925 N N . ILE A 1 129 ? 9.490 -8.235 -2.801 1.00 95.50 129 ILE A N 1
ATOM 926 C CA . ILE A 1 129 ? 8.681 -9.185 -3.554 1.00 95.50 129 ILE A CA 1
ATOM 927 C C . ILE A 1 129 ? 9.583 -9.762 -4.640 1.00 95.50 129 ILE A C 1
ATOM 929 O O . ILE A 1 129 ? 9.922 -9.094 -5.613 1.00 95.50 129 ILE A O 1
ATOM 933 N N . VAL A 1 130 ? 10.004 -11.010 -4.442 1.00 93.62 130 VAL A N 1
ATOM 934 C CA . VAL A 1 130 ? 10.966 -11.703 -5.320 1.00 93.62 130 VAL A CA 1
ATOM 935 C C . VAL A 1 130 ? 10.337 -12.835 -6.132 1.00 93.62 130 VAL A C 1
ATOM 937 O O . VAL A 1 130 ? 11.002 -13.427 -6.975 1.00 93.62 130 VAL A O 1
ATOM 940 N N . ASP A 1 131 ? 9.074 -13.154 -5.860 1.00 91.75 131 ASP A N 1
ATOM 941 C CA . ASP A 1 131 ? 8.348 -14.300 -6.408 1.00 91.75 131 ASP A CA 1
ATOM 942 C C . ASP A 1 131 ? 7.068 -13.902 -7.161 1.00 91.75 131 ASP A C 1
ATOM 944 O O . ASP A 1 131 ? 6.203 -14.746 -7.391 1.00 91.75 131 ASP A O 1
ATOM 948 N N . ALA A 1 132 ? 6.948 -12.631 -7.558 1.00 93.38 132 ALA A N 1
ATOM 949 C CA . ALA A 1 132 ? 5.894 -12.195 -8.467 1.00 93.38 132 ALA A CA 1
ATOM 950 C C . ALA A 1 132 ? 6.072 -12.826 -9.856 1.00 93.38 132 ALA A C 1
ATOM 952 O O . ALA A 1 132 ? 7.192 -13.023 -10.332 1.00 93.38 132 ALA A O 1
ATOM 953 N N . SER A 1 133 ? 4.957 -13.145 -10.508 1.00 93.81 133 SER A N 1
ATOM 954 C CA . SER A 1 133 ? 4.932 -13.905 -11.752 1.00 93.81 133 SER A CA 1
ATOM 955 C C . SER A 1 133 ? 3.937 -13.302 -12.752 1.00 93.81 133 SER A C 1
ATOM 957 O O . SER A 1 133 ? 4.106 -12.163 -13.182 1.00 93.81 133 SER A O 1
ATOM 959 N N . ALA A 1 134 ? 2.917 -14.048 -13.167 1.00 96.38 134 ALA A N 1
ATOM 960 C CA . ALA A 1 134 ? 1.962 -13.650 -14.195 1.00 96.38 134 ALA A CA 1
ATOM 961 C C . ALA A 1 134 ? 0.837 -12.727 -13.685 1.00 96.38 134 ALA A C 1
ATOM 963 O O . ALA A 1 134 ? -0.086 -12.415 -14.436 1.00 96.38 134 ALA A O 1
ATOM 964 N N . GLU A 1 135 ? 0.865 -12.316 -12.417 1.00 96.50 135 GLU A N 1
ATOM 965 C CA . GLU A 1 135 ? -0.183 -11.492 -11.826 1.00 96.50 135 GLU A CA 1
ATOM 966 C C . GLU A 1 135 ? -0.158 -10.066 -12.390 1.00 96.50 135 GLU A C 1
ATOM 968 O O . GLU A 1 135 ? 0.895 -9.436 -12.501 1.00 96.50 135 GLU A O 1
ATOM 973 N N . THR A 1 136 ? -1.339 -9.530 -12.696 1.00 96.81 136 THR A N 1
ATOM 974 C CA . THR A 1 136 ? -1.538 -8.117 -13.067 1.00 96.81 136 THR A CA 1
ATOM 975 C C . THR A 1 136 ? -2.028 -7.271 -11.892 1.00 96.81 136 THR A C 1
ATOM 977 O O . THR A 1 136 ? -2.026 -6.048 -11.965 1.00 96.81 136 THR A O 1
ATOM 980 N N . ALA A 1 137 ? -2.437 -7.912 -10.795 1.00 95.31 137 ALA A N 1
ATOM 981 C CA . ALA A 1 137 ? -2.823 -7.291 -9.536 1.00 95.31 137 ALA A CA 1
ATOM 982 C C . ALA A 1 137 ? -2.243 -8.107 -8.378 1.00 95.31 137 ALA A C 1
ATOM 984 O O . ALA A 1 137 ? -2.290 -9.338 -8.401 1.00 95.31 137 ALA A O 1
ATOM 985 N N . PHE A 1 138 ? -1.698 -7.433 -7.370 1.00 91.00 138 PHE A N 1
ATOM 986 C CA . PHE A 1 138 ? -0.954 -8.075 -6.293 1.00 91.00 138 PHE A CA 1
ATOM 987 C C . PHE A 1 138 ? -1.263 -7.421 -4.946 1.00 91.00 138 PHE A C 1
ATOM 989 O O . PHE A 1 138 ? -1.347 -6.198 -4.847 1.00 91.00 138 PHE A O 1
ATOM 996 N N . VAL A 1 139 ? -1.429 -8.235 -3.899 1.00 95.88 139 VAL A N 1
ATOM 997 C CA . VAL A 1 139 ? -1.556 -7.757 -2.515 1.00 95.88 139 VAL A CA 1
ATOM 998 C C . VAL A 1 139 ? -0.176 -7.777 -1.873 1.00 95.88 139 VAL A C 1
ATOM 1000 O O . VAL A 1 139 ? 0.426 -8.837 -1.718 1.00 95.88 139 VAL A O 1
ATOM 1003 N N . PHE A 1 140 ? 0.308 -6.601 -1.489 1.00 95.81 140 PHE A N 1
ATOM 1004 C CA . PHE A 1 140 ? 1.643 -6.399 -0.925 1.00 95.81 140 PHE A CA 1
ATOM 1005 C C . PHE A 1 140 ? 1.678 -6.611 0.584 1.00 95.81 140 PHE A C 1
ATOM 1007 O O . PHE A 1 140 ? 2.721 -6.944 1.139 1.00 95.81 140 PHE A O 1
ATOM 1014 N N . GLY A 1 141 ? 0.536 -6.418 1.237 1.00 96.75 141 GLY A N 1
ATOM 1015 C CA . GLY A 1 141 ? 0.356 -6.683 2.652 1.00 96.75 141 GLY A CA 1
ATOM 1016 C C . GLY A 1 141 ? -0.942 -6.087 3.172 1.00 96.75 141 GLY A C 1
ATOM 1017 O O . GLY A 1 141 ? -1.692 -5.431 2.445 1.00 96.75 141 GLY A O 1
ATOM 1018 N N . GLU A 1 142 ? -1.215 -6.303 4.449 1.00 97.94 142 GLU A N 1
ATOM 1019 C CA . GLU A 1 142 ? -2.364 -5.712 5.128 1.00 97.94 142 GLU A CA 1
ATOM 1020 C C . GLU A 1 142 ? -2.011 -5.230 6.534 1.00 97.94 142 GLU A C 1
ATOM 1022 O O . GLU A 1 142 ? -1.313 -5.896 7.302 1.00 97.94 142 GLU A O 1
ATOM 1027 N N . PHE A 1 143 ? -2.553 -4.072 6.891 1.00 98.50 143 PHE A N 1
ATOM 1028 C CA . PHE A 1 143 ? -2.644 -3.628 8.273 1.00 98.50 143 PHE A CA 1
ATOM 1029 C C . PHE A 1 143 ? -3.916 -4.209 8.859 1.00 98.50 143 PHE A C 1
ATOM 1031 O O . PHE A 1 143 ? -4.986 -4.006 8.296 1.00 98.50 143 PHE A O 1
ATOM 1038 N N . TYR A 1 144 ? -3.835 -4.914 9.980 1.00 97.56 144 TYR A N 1
ATOM 1039 C CA . TYR A 1 144 ? -5.008 -5.493 10.630 1.00 97.56 144 TYR A CA 1
ATOM 1040 C C . TYR A 1 144 ? -4.970 -5.317 12.142 1.00 97.56 144 TYR A C 1
ATOM 1042 O O . TYR A 1 144 ? -3.900 -5.279 12.759 1.00 97.56 144 TYR A O 1
ATOM 1050 N N . ARG A 1 145 ? -6.155 -5.240 12.751 1.00 93.75 145 ARG A N 1
ATOM 1051 C CA . ARG A 1 145 ? -6.302 -5.228 14.207 1.00 93.75 145 ARG A CA 1
ATOM 1052 C C . ARG A 1 145 ? -6.342 -6.645 14.759 1.00 93.75 145 ARG A C 1
ATOM 1054 O O . ARG A 1 145 ? -7.079 -7.505 14.284 1.00 93.75 145 ARG A O 1
ATOM 1061 N N . ARG A 1 146 ? -5.584 -6.886 15.825 1.00 92.50 146 ARG A N 1
ATOM 1062 C CA . ARG A 1 146 ? -5.682 -8.106 16.631 1.00 92.50 146 ARG A CA 1
ATOM 1063 C C . ARG A 1 146 ? -5.453 -7.767 18.092 1.00 92.50 146 ARG A C 1
ATOM 1065 O O . ARG A 1 146 ? -4.419 -7.207 18.440 1.00 92.50 146 ARG A O 1
ATOM 1072 N N . ASN A 1 147 ? -6.410 -8.133 18.945 1.00 90.75 147 ASN A N 1
ATOM 1073 C CA . ASN A 1 147 ? -6.377 -7.866 20.388 1.00 90.75 147 ASN A CA 1
ATOM 1074 C C . ASN A 1 147 ? -6.114 -6.380 20.720 1.00 90.75 147 ASN A C 1
ATOM 1076 O O . ASN A 1 147 ? -5.324 -6.072 21.606 1.00 90.75 147 ASN A O 1
ATOM 1080 N N . GLY A 1 148 ? -6.732 -5.462 19.969 1.00 87.50 148 GLY A N 1
ATOM 1081 C CA . GLY A 1 148 ? -6.593 -4.013 20.169 1.00 87.50 148 GLY A CA 1
ATOM 1082 C C . GLY A 1 148 ? -5.301 -3.385 19.631 1.00 87.50 148 GLY A C 1
ATOM 1083 O O . GLY A 1 148 ? -5.151 -2.172 19.727 1.00 87.50 148 GLY A O 1
ATOM 1084 N N . ALA A 1 149 ? -4.392 -4.165 19.036 1.00 94.44 149 ALA A N 1
ATOM 1085 C CA . ALA A 1 149 ? -3.157 -3.665 18.432 1.00 94.44 149 ALA A CA 1
ATOM 1086 C C . ALA A 1 149 ? -3.161 -3.825 16.906 1.00 94.44 149 ALA A C 1
ATOM 1088 O O . ALA A 1 149 ? -3.711 -4.795 16.377 1.00 94.44 149 ALA A O 1
ATOM 1089 N N . TRP A 1 150 ? -2.505 -2.897 16.208 1.00 97.62 150 TRP A N 1
ATOM 1090 C CA . TRP A 1 150 ? -2.276 -2.990 14.769 1.00 97.62 150 TRP A CA 1
ATOM 1091 C C . TRP A 1 150 ? -1.046 -3.835 14.450 1.00 97.62 150 TRP A C 1
ATOM 1093 O O . TRP A 1 150 ? -0.022 -3.790 15.139 1.00 97.62 150 TRP A O 1
ATOM 1103 N N . LYS A 1 151 ? -1.149 -4.617 13.380 1.00 97.94 151 LYS A N 1
ATOM 1104 C CA . LYS A 1 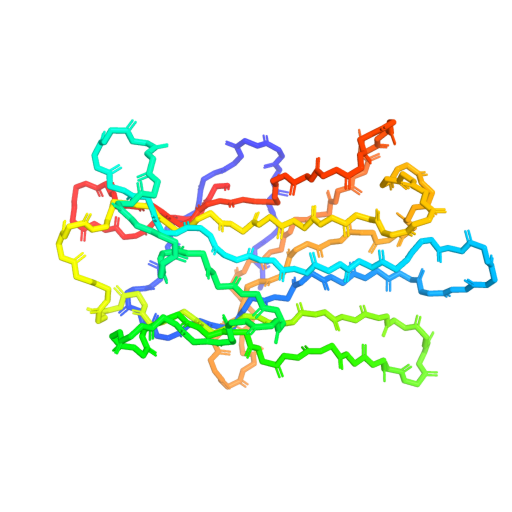151 ? -0.061 -5.433 12.847 1.00 97.94 151 LYS A CA 1
ATOM 1105 C C . LYS A 1 151 ? -0.024 -5.293 11.333 1.00 97.94 151 LYS A C 1
ATOM 1107 O O . LYS A 1 151 ? -1.077 -5.168 10.719 1.00 97.94 151 LYS A O 1
ATOM 1112 N N . PHE A 1 152 ? 1.171 -5.346 10.761 1.00 98.12 152 PHE A N 1
ATOM 1113 C CA . PHE A 1 152 ? 1.389 -5.473 9.325 1.00 98.12 152 PHE A CA 1
ATOM 1114 C C . PHE A 1 152 ? 1.788 -6.917 8.997 1.00 98.12 152 PHE A C 1
ATOM 1116 O O . PHE A 1 152 ? 2.552 -7.534 9.754 1.00 98.12 152 PHE A O 1
ATOM 1123 N N . ARG A 1 153 ? 1.228 -7.464 7.919 1.00 95.75 153 ARG A N 1
ATOM 1124 C CA . ARG A 1 153 ? 1.491 -8.814 7.410 1.00 95.75 153 ARG A CA 1
ATOM 1125 C C . ARG A 1 153 ? 1.631 -8.803 5.903 1.00 95.75 153 ARG A C 1
ATOM 1127 O O . ARG A 1 153 ? 0.794 -8.119 5.278 1.00 95.75 153 ARG A O 1
#

Radius of gyration: 14.7 Å; Cα contacts (8 Å, |Δi|>4): 385; chains: 1; bounding box: 37×26×42 Å

Secondary structure (DSSP, 8-state):
-EEP-TT--EE--SSEEEEEEEEE--TTPPEEEEEEEEE-TTSS-SSGGGEEBTTB-B-TTSSEEEEEEEE-TTSEEEEEEEEETTT--TT--EEEEEEEEESS-GGG-TT-EEEEE-TT--EEEEEE-----S-SEEEEEEEEEETTEEEE-

pLDDT: mean 96.07, std 3.01, range [79.19, 98.88]

Sequence (153 aa):
MTQMTKGGNLPVPATALQVAVTWRQGPGVPDVDVSALLLGATGRVRSDTDLVFYNQPAHPSGTVRHLGKGQGADGTGADWLWLDLAAVEPGVDRVVVAASADAGTFGQVPSLDVRVSLPDGQPVASFAIVDASAETAFVFGEFYRRNGAWKFR

Solvent-accessible surface area (backbone atoms only — not comparable to full-atom values): 8058 Å² total; per-residue (Å²): 100,45,78,54,56,94,89,37,77,43,81,45,78,68,38,59,31,35,37,33,45,32,30,49,59,55,93,91,37,40,50,72,50,54,32,37,39,37,15,25,92,86,74,39,60,87,49,78,60,33,46,21,21,85,94,40,35,52,24,92,86,65,32,39,29,39,72,54,71,52,69,47,97,89,38,40,32,37,25,34,35,39,37,28,56,59,68,52,54,88,73,47,44,31,42,33,38,32,34,36,33,47,97,50,29,43,53,58,42,45,76,28,30,40,37,35,22,36,83,90,62,54,52,56,36,33,38,73,60,85,79,57,44,87,43,42,62,47,77,79,33,33,40,34,65,55,95,93,39,41,29,40,62

Nearest PDB structures (foldseek):
  3ibz-assembly1_A  TM=8.258E-01  e=1.586E-12  Streptomyces coelicolor A3(2)
  8f7z-assembly2_E  TM=5.328E-01  e=2.803E+00  Homo sapiens
  5t6l-assembly1_H  TM=5.232E-01  e=2.803E+00  Homo sapiens
  6wf1-assembly1_H  TM=4.373E-01  e=1.756E+00  Homo sapiens
  8tnn-assembly1_H  TM=4.857E-01  e=3.756E+00  Macaca fascicularis

=== Feature glossary ===
The record interleaves many kinds of information about one protein. Here is each kind framed as the question it answers.

Q: What are the backbone torsion angles?
A: φ (phi) and ψ (psi) are the two rotatable backbone dihedrals per residue: φ is the C(i-1)–N–Cα–C torsion, ψ is the N–Cα–C–N(i+1) torsion, both in degrees on (−180°, 180°]. α-helical residues cluster near (−60°, −45°); β-strand residues near (−120°, +130°). A Ramachandran plot is simply a scatter of (φ, ψ) for every residue.

Q: What is the amino-acid chain?
A: This is the polypeptide sequence — one letter per residue, N-terminus first. Length ranges from a few dozen residues for small domains to over a thousand for large multi-domain proteins.

Q: How mobile is each atom in the crystal?
A: For experimental (PDB) structures, the B-factor (temp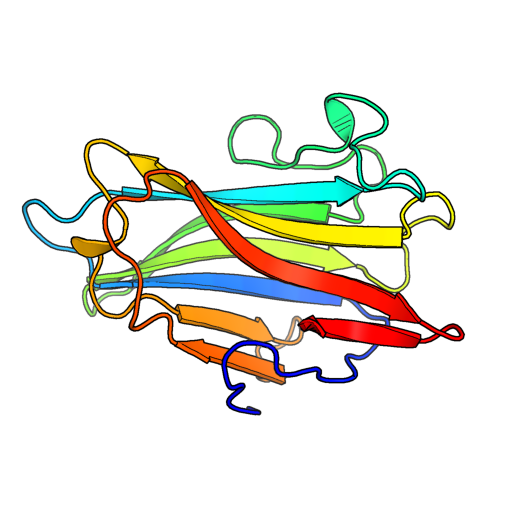erature factor) quantifies the positional spread of each atom in the crystal — a combination of thermal vibration and static disorder — in units of Å². High B-factors mark flexible loops or poorly resolved regions; low B-factors mark the rig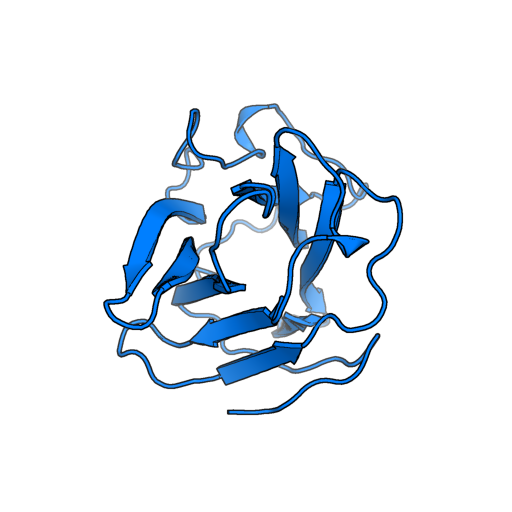id, well-ordered core.

Q: Are the domains correctly placed relative to each other?
A: Predicted Aligned Error (PAE) is an AlphaFold confidence matrix: entry (i, j) is the expected error in the position of residue j, in ångströms, when the prediction is superimposed on the true structure at residue i. Low PAE within a block of residues means t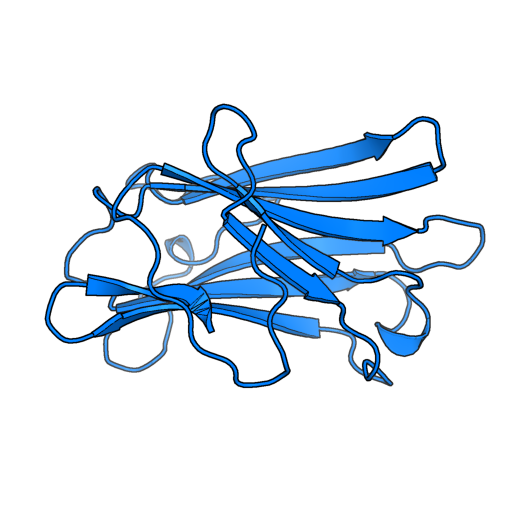hat block is internally rigid and well-predicted; high PAE between two blocks means their relative placement is uncertain even if each block individually is confident.

Q: How confident is the AlphaFold model at each residue?
A: pLDDT is the predicted lDDT-Cα score: AlphaFold's confidence that the local environment of each residue (all inter-atomic distances within 15 Å) is correctly placed. It is a per-residue number between 0 and 100, with higher meaning more reliable.

Q: What family and function is it annotated with?
A: Functional annotations link the protein to curated databases. InterPro entries identify conserved domains and families by matching the sequence against member-database signatures (Pfam, PROSITE, CDD, …). Gene Ontology (GO) terms describe molecular function, biological process, and cellular component in a controlled vocabulary. CATH places the structure in a hierarchical fold classification (Class/Architecture/Topology/Homologous-superfamily). The organism is the source species.

Q: How big and how compact is the whole molecule?
A: Three whole-structure scalars: the radius of gyration (RMS distance of Cα from centroid, in Å), the count of Cα–Cα contacts (pairs closer than 8 Å and separated by more than four residues in sequence — i.e. tertiary, not local, contacts), and the bounding-box dimensions. Together they distinguish compact globular folds from extended fibres or disordered chains.

Q: What known structures does this most resemble?
A: The Foldseek neighbor list gives the closest experimentally determined structures in the PDB, ranked by structural alignment. TM-score near 1 means near-identical fold; near 0.3 means only rough topology match. This is how one finds what a novel AlphaFold prediction most resembles in the solved-structure universe.

Q: Which residues are buried vs exposed?
A: SASA measures how much of the protein is reachable by solvent. It is computed by rolling a water-sized probe over the atomic surface and summing the exposed area (Å²). Per-residue SASA distinguishes core (buried, low SASA) from surface (exposed, high SASA) residues; total SASA is a whole-molecule size measure.

Q: Which residues are in helices, strands, or loops?
A: Eight-state secondary structure (DSSP): H is the canonical α-helix, G the tighter 3₁₀-helix, I the wider π-helix; E/B are β-structure, T and S are turns and bends, and '-' is everything else. DSSP derives these from the pattern of main-chain N–H···O=C hydrogen bonds, not from the sequence.

Q: Where is each backbone atom in 3D?
A: Structure coordinates are given as an mmCIF _atom_site loop: one row per atom with element, residue name, chain id, sequence number, and x/y/z position in Å. Only the four main-chain atoms per residue are included here; side chains are omitted to keep the record compact.

Q: What if only a Cα trace is available?
A: Three-state secondary structure (P-SEA) collapses the eight DSSP classes into helix (a), strand (b), and coil (c). P-SEA assigns these from Cα geometry alone — distances and angles — without requiring backbone oxygens, so it works on any Cα trace.

Q: What do the rendered images show?
A: The six renders are orthographic views along the three Cartesian axes in both directions. Representation (cartoon, sticks, or surface) and color scheme (sequence-rainbow or by-chain) vary across proteins so the training set covers all the common visualization conventions.

Q: What does the local fold look like, residue by residue?
A: Foldseek's 3Di representation compresses backbone geometry into a per-residue letter drawn from a learned twenty-state alphabet. It captures the tertiary interaction pattern around each residue — which residues are packed against it in space, regardless of where they are in sequence.

Q: What do the diagnostic plots show?
A: The contact map is a binary N×N matrix image: pixel (i, j) is dark where Cα_i and Cα_j are within 8 Å and |i−j|>4. Because the |i−j|>4 filter removes local helical contacts, off-diagonal stripes parallel to the main diagonal indicate parallel β-sheets; stripes perpendicular to it indicate antiparallel β-sheets. The Ramachandran plot scatters every residue's (φ, ψ) pair against the sterically allowed regions. The PAE heatmap renders the predicted-aligned-error matrix.